Protein AF-A0A2G6E673-F1 (afdb_monomer_lite)

Sequence (89 aa):
MRRNDLLYNILLGVIALSLVVIATALIIRPDSIQAQSRADFSDLKLAYTRGGFLLMDSASGEIWMYSFGRQQPDFIGTLEKIGSPLTRR

Foldseek 3Di:
DDPVVVVVVVVVVVVVVVVVVVVVCCVVCVPCVVVVVPPPCVQWDWDDDPFFIWIARNVFQWIWTDGDPDPDIDTPAGDPDVPDDGDHD

pLDDT: mean 75.57, std 13.93, range [42.62, 91.25]

Structure (mmCIF, N/CA/C/O backbone):
data_AF-A0A2G6E673-F1
#
_entry.id   AF-A0A2G6E673-F1
#
loop_
_atom_site.group_PDB
_atom_site.id
_atom_site.type_symbol
_atom_site.label_atom_id
_atom_site.label_alt_id
_atom_site.label_comp_id
_atom_site.label_asym_id
_atom_site.label_entity_id
_atom_site.label_seq_id
_atom_site.pdbx_PDB_ins_code
_atom_site.Cartn_x
_atom_site.Cartn_y
_atom_site.Cartn_z
_atom_site.occupancy
_atom_site.B_iso_or_equiv
_atom_site.auth_seq_id
_atom_site.auth_comp_id
_atom_site.auth_asym_id
_atom_site.auth_atom_id
_atom_site.pdbx_PDB_model_num
ATOM 1 N N . MET A 1 1 ? 39.479 20.496 -42.035 1.00 54.34 1 MET A N 1
ATOM 2 C CA . MET A 1 1 ? 38.731 19.792 -40.968 1.00 54.34 1 MET A CA 1
ATOM 3 C C . MET A 1 1 ? 38.645 18.326 -41.342 1.00 54.34 1 MET A C 1
ATOM 5 O O . MET A 1 1 ? 38.263 18.029 -42.469 1.00 54.34 1 MET A O 1
ATOM 9 N N . ARG A 1 2 ? 39.129 17.421 -40.484 1.00 53.06 2 ARG A N 1
ATOM 10 C CA . ARG A 1 2 ? 39.216 15.993 -40.818 1.00 53.06 2 ARG A CA 1
ATOM 11 C C . ARG A 1 2 ? 37.813 15.396 -40.716 1.00 53.06 2 ARG A C 1
ATOM 13 O O . ARG A 1 2 ? 37.096 15.665 -39.764 1.00 53.06 2 ARG A O 1
ATOM 20 N N . ARG A 1 3 ? 37.422 14.588 -41.704 1.00 58.47 3 ARG A N 1
ATOM 21 C CA . ARG A 1 3 ? 36.081 13.981 -41.844 1.00 58.47 3 ARG A CA 1
ATOM 22 C C . ARG A 1 3 ? 35.589 13.258 -40.575 1.00 58.47 3 ARG A C 1
ATOM 24 O O . ARG A 1 3 ? 34.388 13.150 -40.361 1.00 58.47 3 ARG A O 1
ATOM 31 N N . ASN A 1 4 ? 36.518 12.819 -39.727 1.00 63.69 4 ASN A N 1
ATOM 32 C CA . ASN A 1 4 ? 36.242 12.163 -38.453 1.00 63.69 4 ASN A CA 1
ATOM 33 C C . ASN A 1 4 ? 35.578 13.100 -37.431 1.00 63.69 4 ASN A C 1
ATOM 35 O O . ASN A 1 4 ? 34.676 12.659 -36.731 1.00 63.69 4 ASN A O 1
ATOM 39 N N . ASP A 1 5 ? 35.937 14.386 -37.392 1.00 67.94 5 ASP A N 1
ATOM 40 C CA . ASP A 1 5 ? 35.388 15.343 -36.414 1.00 67.94 5 ASP A CA 1
ATOM 41 C C . ASP A 1 5 ? 33.885 15.579 -36.642 1.00 67.94 5 ASP A C 1
ATOM 43 O O . ASP A 1 5 ? 33.101 15.711 -35.705 1.00 67.94 5 ASP A O 1
ATOM 47 N N . LEU A 1 6 ? 33.464 15.555 -37.911 1.00 68.62 6 LEU A N 1
ATOM 48 C CA . LEU A 1 6 ? 32.061 15.655 -38.314 1.00 68.62 6 LEU A CA 1
ATOM 49 C C . LEU A 1 6 ? 31.251 14.434 -37.856 1.00 68.62 6 LEU A C 1
ATOM 51 O O . LEU A 1 6 ? 30.147 14.591 -37.344 1.00 68.62 6 LEU A O 1
ATOM 55 N N . LEU A 1 7 ? 31.817 13.229 -37.984 1.00 75.19 7 LEU A N 1
ATOM 56 C CA . LEU A 1 7 ? 31.179 11.994 -37.519 1.00 75.19 7 LEU A CA 1
ATOM 57 C C . LEU A 1 7 ? 31.066 11.949 -35.989 1.00 75.19 7 LEU A C 1
ATOM 59 O O . LEU A 1 7 ? 30.018 11.564 -35.474 1.00 75.19 7 LEU A O 1
ATOM 63 N N . TYR A 1 8 ? 32.097 12.395 -35.265 1.00 78.12 8 TYR A N 1
ATOM 64 C CA . TYR A 1 8 ? 32.055 12.490 -33.803 1.00 78.12 8 TYR A CA 1
ATOM 65 C C . TYR A 1 8 ? 30.984 13.468 -33.317 1.00 78.12 8 TYR A C 1
ATOM 67 O O . TYR A 1 8 ? 30.227 13.136 -32.407 1.00 78.12 8 TYR A O 1
ATOM 75 N N . ASN A 1 9 ? 30.855 14.630 -33.959 1.00 76.50 9 ASN A N 1
ATOM 76 C CA . ASN A 1 9 ? 29.825 15.609 -33.608 1.00 76.50 9 ASN A CA 1
ATOM 77 C C . ASN A 1 9 ? 28.405 15.100 -33.889 1.00 76.50 9 ASN A C 1
ATOM 79 O O . ASN A 1 9 ? 27.497 15.356 -33.100 1.00 76.50 9 ASN A O 1
ATOM 83 N N . ILE A 1 10 ? 28.208 14.341 -34.972 1.00 81.44 10 ILE A N 1
ATOM 84 C CA . ILE A 1 10 ? 26.917 13.706 -35.272 1.00 81.44 10 ILE A CA 1
ATOM 85 C C . ILE A 1 10 ? 26.579 12.654 -34.208 1.00 81.44 10 ILE A C 1
ATOM 87 O O . ILE A 1 10 ? 25.463 12.646 -33.695 1.00 81.44 10 ILE A O 1
ATOM 91 N N . LEU A 1 11 ? 27.539 11.806 -33.827 1.00 83.25 11 LEU A N 1
ATOM 92 C CA . LEU A 1 11 ? 27.345 10.798 -32.777 1.00 83.25 11 LEU A CA 1
ATOM 93 C C . LEU A 1 11 ? 27.009 11.435 -31.423 1.00 83.25 11 LEU A C 1
ATOM 95 O O . LEU A 1 11 ? 26.069 11.003 -30.757 1.00 83.25 11 LEU A O 1
ATOM 99 N N . LEU A 1 12 ? 27.724 12.497 -31.048 1.00 83.19 12 LEU A N 1
ATOM 100 C CA . LEU A 1 12 ? 27.430 13.285 -29.849 1.00 83.19 12 LEU A CA 1
ATOM 101 C C . LEU A 1 12 ? 26.022 13.890 -29.898 1.00 83.19 12 LEU A C 1
ATOM 103 O O . LEU A 1 12 ? 25.299 13.828 -28.905 1.00 83.19 12 LEU A O 1
ATOM 107 N N . GLY A 1 13 ? 25.601 14.403 -31.056 1.00 84.75 13 GLY A N 1
ATOM 108 C CA . GLY A 1 13 ? 24.249 14.922 -31.262 1.00 84.75 13 GLY A CA 1
ATOM 109 C C . GLY A 1 13 ? 23.164 13.857 -31.085 1.00 84.75 13 GLY A C 1
ATOM 110 O O . GLY A 1 13 ? 22.160 14.110 -30.423 1.00 84.75 13 GLY A O 1
ATOM 111 N N . VAL A 1 14 ? 23.375 12.646 -31.607 1.00 88.31 14 VAL A N 1
ATOM 112 C CA . VAL A 1 14 ? 22.425 11.527 -31.470 1.00 88.31 14 VAL A CA 1
ATOM 113 C C . VAL A 1 14 ? 22.306 11.065 -30.014 1.00 88.31 14 VAL A C 1
ATOM 115 O O . VAL A 1 14 ? 21.196 10.823 -29.534 1.00 88.31 14 VAL A O 1
ATOM 118 N N . ILE A 1 15 ? 23.421 10.986 -29.283 1.00 88.31 15 ILE A N 1
ATOM 119 C CA . ILE A 1 15 ? 23.420 10.635 -27.854 1.00 88.31 15 ILE A CA 1
ATOM 120 C C . ILE A 1 15 ? 22.697 11.713 -27.038 1.00 88.31 15 ILE A C 1
ATOM 122 O O . ILE A 1 15 ? 21.837 11.387 -26.220 1.00 88.31 15 ILE A O 1
ATOM 126 N N . ALA A 1 16 ? 22.987 12.991 -27.290 1.00 89.94 16 ALA A N 1
ATOM 127 C CA . ALA A 1 16 ? 22.323 14.103 -26.616 1.00 89.94 16 ALA A CA 1
ATOM 128 C C . ALA A 1 16 ? 20.809 14.108 -26.876 1.00 89.94 16 ALA A C 1
ATOM 130 O O . ALA A 1 16 ? 20.024 14.243 -25.938 1.00 89.94 16 ALA A O 1
ATOM 131 N N . LEU A 1 17 ? 20.388 13.881 -28.1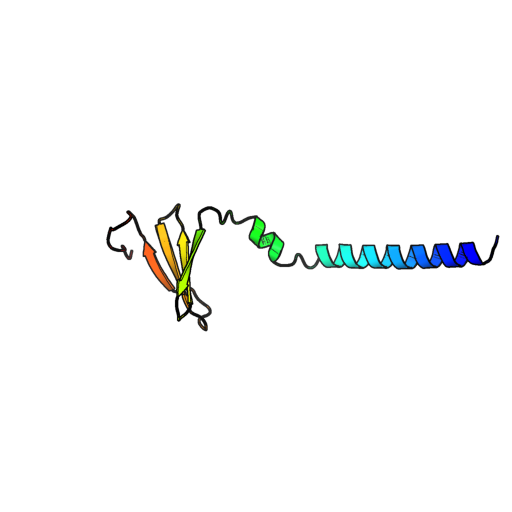24 1.00 89.31 17 LEU A N 1
ATOM 132 C CA . LEU A 1 17 ? 18.973 13.788 -28.482 1.00 89.31 17 LEU A CA 1
ATOM 133 C C . LEU A 1 17 ? 18.287 12.621 -27.757 1.00 89.31 17 LEU A C 1
ATOM 135 O O . LEU A 1 17 ? 17.186 12.776 -27.236 1.00 89.31 17 LEU A O 1
ATOM 139 N N . SER A 1 18 ? 18.962 11.475 -27.660 1.00 86.25 18 SER A N 1
ATOM 140 C CA . SER A 1 18 ? 18.450 10.296 -26.953 1.00 86.25 18 SER A CA 1
ATOM 141 C C . SER A 1 18 ? 18.264 10.565 -25.455 1.00 86.25 18 SER A C 1
ATOM 143 O O . SER A 1 18 ? 17.235 10.203 -24.887 1.00 86.25 18 SER A O 1
ATOM 145 N N . LEU A 1 19 ? 19.210 11.265 -24.819 1.00 86.94 19 LEU A N 1
ATOM 146 C CA . LEU A 1 19 ? 19.116 11.662 -23.409 1.00 86.94 19 LEU A CA 1
ATOM 147 C C . LEU A 1 19 ? 17.952 12.628 -23.150 1.00 86.94 19 LEU A C 1
ATOM 149 O O . LEU A 1 19 ? 17.241 12.471 -22.158 1.00 86.94 19 LEU A O 1
ATOM 153 N N . VAL A 1 20 ? 17.712 13.585 -24.052 1.00 86.06 20 VAL A N 1
ATOM 154 C CA . VAL A 1 20 ? 16.567 14.508 -23.956 1.00 86.06 20 VAL A CA 1
ATOM 155 C C . VAL A 1 20 ? 15.244 13.751 -24.054 1.00 86.06 20 VAL A C 1
ATOM 157 O O . VAL A 1 20 ? 14.329 14.018 -23.275 1.00 86.06 20 VAL A O 1
ATOM 160 N N . VAL A 1 21 ? 15.136 12.773 -24.957 1.00 84.94 21 VAL A N 1
ATOM 161 C CA . VAL A 1 21 ? 13.926 11.946 -25.095 1.00 84.94 21 VAL A CA 1
ATOM 162 C C . VAL A 1 21 ? 13.664 11.135 -23.823 1.00 84.94 21 VAL A C 1
ATOM 164 O O . VAL A 1 21 ? 12.536 11.132 -23.334 1.00 84.94 21 VAL A O 1
ATOM 167 N N . ILE A 1 22 ? 14.696 10.512 -23.243 1.00 81.38 22 ILE A N 1
ATOM 168 C CA . ILE A 1 22 ? 14.587 9.751 -21.986 1.00 81.38 22 ILE A CA 1
ATOM 169 C C . ILE A 1 22 ? 14.150 10.660 -20.830 1.00 81.38 22 ILE A C 1
ATOM 171 O O . ILE A 1 22 ? 13.221 10.323 -20.099 1.00 81.38 22 ILE A O 1
ATOM 175 N N . ALA A 1 23 ? 14.771 11.833 -20.685 1.00 78.38 23 ALA A N 1
ATOM 176 C CA . ALA A 1 23 ? 14.418 12.792 -19.639 1.00 78.38 23 ALA A CA 1
ATOM 177 C C . ALA A 1 23 ? 12.972 13.296 -19.783 1.00 78.38 23 ALA A C 1
ATOM 179 O O . ALA A 1 23 ? 12.233 13.372 -18.804 1.00 78.38 23 ALA A O 1
ATOM 180 N N . THR A 1 24 ? 12.540 13.583 -21.014 1.00 78.56 24 THR A N 1
ATOM 181 C CA . THR A 1 24 ? 11.172 14.045 -21.295 1.00 78.56 24 THR A CA 1
ATOM 182 C C . THR A 1 24 ? 10.143 12.942 -21.033 1.00 78.56 24 THR A C 1
ATOM 184 O O . THR A 1 24 ? 9.077 13.210 -20.478 1.00 78.56 24 THR A O 1
ATOM 187 N N . ALA A 1 25 ? 10.466 11.686 -21.361 1.00 69.50 25 ALA A N 1
ATOM 188 C CA . ALA A 1 25 ? 9.627 10.535 -21.040 1.00 69.50 25 ALA A CA 1
ATOM 189 C C . ALA A 1 25 ? 9.451 10.353 -19.522 1.00 69.50 25 ALA A C 1
ATOM 191 O O . ALA A 1 25 ? 8.337 10.081 -19.083 1.00 69.50 25 ALA A O 1
ATOM 192 N N . LEU A 1 26 ? 10.507 10.578 -18.732 1.00 63.94 26 LEU A N 1
ATOM 193 C CA . LEU A 1 26 ? 10.470 10.504 -17.266 1.00 63.94 26 LEU A CA 1
ATOM 194 C C . LEU A 1 26 ? 9.587 11.598 -16.634 1.00 63.94 26 LEU A C 1
ATOM 196 O O . LEU A 1 26 ? 8.947 11.367 -15.613 1.00 63.94 26 LEU A O 1
ATOM 200 N N . ILE A 1 27 ? 9.535 12.788 -17.244 1.00 66.94 27 ILE A N 1
ATOM 201 C CA . ILE A 1 27 ? 8.701 13.909 -16.776 1.00 66.94 27 ILE A CA 1
ATOM 202 C C . ILE A 1 27 ? 7.216 13.662 -17.079 1.00 66.94 27 ILE A C 1
ATOM 204 O O . ILE A 1 27 ? 6.358 13.972 -16.257 1.00 66.94 27 ILE A O 1
ATOM 208 N N . ILE A 1 28 ? 6.900 13.115 -18.258 1.00 67.62 28 ILE A N 1
ATOM 209 C CA . ILE A 1 28 ? 5.510 12.892 -18.699 1.00 67.62 28 ILE A CA 1
ATOM 210 C C . ILE A 1 28 ? 4.932 11.606 -18.095 1.00 67.62 28 ILE A C 1
ATOM 212 O O . ILE A 1 28 ? 3.730 11.515 -17.848 1.00 67.62 28 ILE A O 1
ATOM 216 N N . ARG A 1 29 ? 5.781 10.608 -17.847 1.00 55.47 29 ARG A N 1
ATOM 217 C CA . ARG A 1 29 ? 5.435 9.369 -17.156 1.00 55.47 29 ARG A CA 1
ATOM 218 C C . ARG A 1 29 ? 6.296 9.273 -15.903 1.00 55.47 29 ARG A C 1
ATOM 220 O O . ARG A 1 29 ? 7.291 8.549 -15.924 1.00 55.47 29 ARG A O 1
ATOM 227 N N . PRO A 1 30 ? 5.948 9.983 -14.815 1.00 53.47 30 PRO A N 1
ATOM 228 C CA . PRO A 1 30 ? 6.465 9.592 -13.522 1.00 53.47 30 PRO A CA 1
ATOM 229 C C . PRO A 1 30 ? 5.950 8.172 -13.297 1.00 53.47 30 PRO A C 1
ATOM 231 O O . PRO A 1 30 ? 4.772 7.967 -12.996 1.00 53.47 30 PRO A O 1
ATOM 234 N N . ASP A 1 31 ? 6.804 7.177 -13.541 1.00 50.50 31 ASP A N 1
ATOM 235 C CA . ASP A 1 31 ? 6.524 5.812 -13.136 1.00 50.50 31 ASP A CA 1
ATOM 236 C C . ASP A 1 31 ? 6.059 5.884 -11.682 1.00 50.50 31 ASP A C 1
ATOM 238 O O . ASP A 1 31 ? 6.684 6.537 -10.840 1.00 50.50 31 ASP 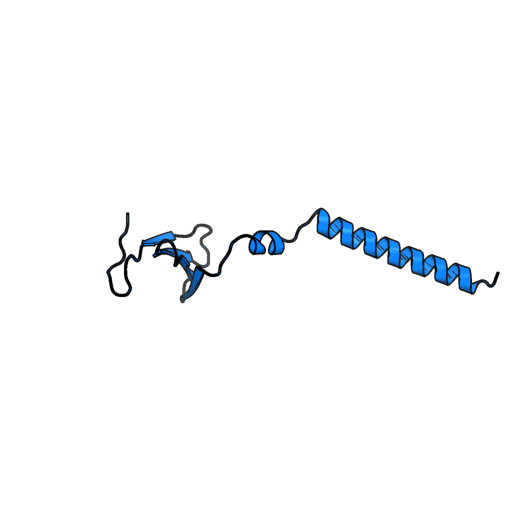A O 1
ATOM 242 N N . SER A 1 32 ? 4.918 5.250 -11.416 1.00 50.94 32 SER A N 1
ATOM 243 C CA . SER A 1 32 ? 4.192 5.212 -10.134 1.00 50.94 32 SER A CA 1
ATOM 244 C C . SER A 1 32 ? 5.042 4.926 -8.878 1.00 50.94 32 SER A C 1
ATOM 246 O O . SER A 1 32 ? 4.563 5.074 -7.758 1.00 50.94 32 SER A O 1
ATOM 248 N N . ILE A 1 33 ? 6.321 4.600 -9.054 1.00 49.06 33 ILE A N 1
ATOM 249 C CA . ILE A 1 33 ? 7.359 4.469 -8.035 1.00 49.06 33 ILE A CA 1
ATOM 250 C C . ILE A 1 33 ? 7.580 5.789 -7.263 1.00 49.06 33 ILE A C 1
ATOM 252 O O . ILE A 1 33 ? 7.766 5.750 -6.050 1.00 49.06 33 ILE A O 1
ATOM 256 N N . GLN A 1 34 ? 7.492 6.970 -7.897 1.00 43.59 34 GLN A N 1
ATOM 257 C CA . GLN A 1 34 ? 7.668 8.253 -7.178 1.00 43.59 34 GLN A CA 1
ATOM 258 C C . GLN A 1 34 ? 6.424 8.723 -6.405 1.00 43.59 34 GLN A C 1
ATOM 260 O O . GLN A 1 34 ? 6.539 9.534 -5.487 1.00 43.59 34 GLN A O 1
ATOM 265 N N . ALA A 1 35 ? 5.235 8.199 -6.718 1.00 44.09 35 ALA A N 1
ATOM 266 C CA . ALA A 1 35 ? 4.049 8.430 -5.889 1.00 44.09 35 ALA A CA 1
ATOM 267 C C . ALA A 1 35 ? 4.068 7.566 -4.613 1.00 44.09 35 ALA A C 1
ATOM 269 O O . ALA A 1 35 ? 3.466 7.940 -3.609 1.00 44.09 35 ALA A O 1
ATOM 270 N N . GLN A 1 36 ? 4.803 6.448 -4.623 1.00 46.34 36 GLN A N 1
ATOM 271 C CA . GLN A 1 36 ? 5.006 5.597 -3.449 1.00 46.34 36 GLN A CA 1
ATOM 272 C C . GLN A 1 36 ? 5.991 6.189 -2.433 1.00 46.34 36 GLN A C 1
ATOM 274 O O . GLN A 1 36 ? 5.844 5.942 -1.245 1.00 46.34 36 GLN A O 1
ATOM 279 N N . SER A 1 37 ? 6.952 7.025 -2.833 1.00 43.44 37 SER A N 1
ATOM 280 C CA . SER A 1 37 ? 7.948 7.564 -1.891 1.00 43.44 37 SER A CA 1
ATOM 281 C C . SER A 1 37 ? 7.445 8.714 -1.007 1.00 43.44 37 SER A C 1
ATOM 283 O O . SER A 1 37 ? 8.219 9.251 -0.218 1.00 43.44 37 SER A O 1
ATOM 285 N N . ARG A 1 38 ? 6.176 9.128 -1.141 1.00 42.62 38 ARG A N 1
ATOM 286 C CA . ARG A 1 38 ? 5.561 10.171 -0.297 1.00 42.62 38 ARG A CA 1
ATOM 287 C C . ARG A 1 38 ? 4.551 9.630 0.717 1.00 42.62 38 ARG A C 1
ATOM 289 O O . ARG A 1 38 ? 4.079 10.397 1.550 1.00 42.62 38 ARG A O 1
ATOM 296 N N . ALA A 1 39 ? 4.233 8.339 0.657 1.00 48.06 39 ALA A N 1
ATOM 297 C CA . ALA A 1 39 ? 3.573 7.652 1.754 1.00 48.06 39 ALA A CA 1
ATOM 298 C C . ALA A 1 39 ? 4.680 7.071 2.636 1.00 48.06 39 ALA A C 1
ATOM 300 O O . ALA A 1 39 ? 5.450 6.215 2.210 1.00 48.06 39 ALA A O 1
ATOM 301 N N . ASP A 1 40 ? 4.822 7.615 3.837 1.00 48.75 40 ASP A N 1
ATOM 302 C CA . ASP A 1 40 ? 5.73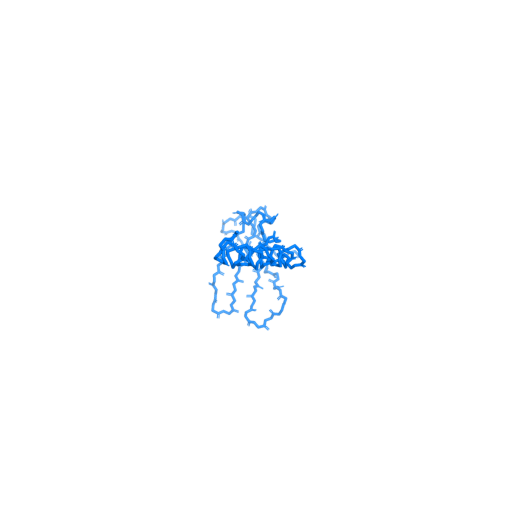6 7.104 4.848 1.00 48.75 40 ASP A CA 1
ATOM 303 C C . ASP A 1 40 ? 5.218 5.728 5.302 1.00 48.75 40 ASP A C 1
ATOM 305 O O . ASP A 1 40 ? 4.364 5.614 6.174 1.00 48.75 40 ASP A O 1
ATOM 309 N N . PHE A 1 41 ? 5.654 4.663 4.622 1.00 57.19 41 PHE A N 1
ATOM 310 C CA . PHE A 1 41 ? 5.270 3.279 4.926 1.00 57.19 41 PHE A CA 1
ATOM 311 C C . PHE A 1 41 ? 5.986 2.729 6.171 1.00 57.19 41 PHE A C 1
ATOM 313 O O . PHE A 1 41 ? 5.893 1.533 6.439 1.00 57.19 41 PHE A O 1
ATOM 320 N N . SER A 1 42 ? 6.726 3.553 6.921 1.00 61.53 42 SER A N 1
ATOM 321 C CA . SER A 1 42 ? 7.453 3.106 8.116 1.00 61.53 42 SER A CA 1
ATOM 322 C C . SER A 1 42 ? 6.521 2.535 9.190 1.00 61.53 42 SER A C 1
ATOM 324 O O . SER A 1 42 ? 6.881 1.558 9.851 1.00 61.53 42 SER A O 1
ATOM 326 N N . ASP A 1 43 ? 5.300 3.066 9.273 1.00 68.25 43 ASP A N 1
ATOM 327 C CA . ASP A 1 43 ? 4.239 2.591 10.161 1.00 68.25 43 ASP A CA 1
ATOM 328 C C . ASP A 1 43 ? 3.345 1.505 9.534 1.00 68.25 43 ASP A C 1
ATOM 330 O O . ASP A 1 43 ? 2.374 1.052 10.135 1.00 68.25 43 ASP A O 1
ATOM 334 N N . LEU A 1 44 ? 3.654 1.029 8.326 1.00 73.19 44 LEU A N 1
ATOM 335 C CA . LEU A 1 44 ? 2.858 0.002 7.658 1.00 73.19 44 LEU A CA 1
ATOM 336 C C . LEU A 1 44 ? 3.537 -1.364 7.766 1.00 73.19 44 LEU A C 1
ATOM 338 O O . LEU A 1 44 ? 4.588 -1.629 7.182 1.00 73.19 44 LEU A O 1
ATOM 342 N N . LYS A 1 45 ? 2.906 -2.276 8.507 1.00 79.88 45 LYS A N 1
ATOM 343 C CA . LYS A 1 45 ? 3.341 -3.671 8.626 1.00 79.88 45 LYS A CA 1
ATOM 344 C C . LYS A 1 45 ? 2.570 -4.552 7.657 1.00 79.88 45 LYS A C 1
ATOM 346 O O . LYS A 1 45 ? 1.342 -4.564 7.643 1.00 79.88 45 LYS A O 1
ATOM 351 N N . LEU A 1 46 ? 3.309 -5.330 6.873 1.00 81.56 46 LEU A N 1
ATOM 352 C CA . LEU A 1 46 ? 2.768 -6.270 5.894 1.00 81.56 46 LEU A CA 1
ATOM 353 C C . LEU A 1 46 ? 2.928 -7.711 6.387 1.00 81.56 46 LEU A C 1
ATOM 355 O O . LEU A 1 46 ? 4.018 -8.115 6.792 1.00 81.56 46 LEU A O 1
ATOM 359 N N . ALA A 1 47 ? 1.858 -8.502 6.308 1.00 82.69 47 ALA A N 1
ATOM 360 C CA . ALA A 1 47 ? 1.885 -9.935 6.595 1.00 82.69 47 ALA A CA 1
ATOM 361 C C . ALA A 1 47 ? 1.235 -10.733 5.459 1.00 82.69 47 ALA A C 1
ATOM 363 O O . ALA A 1 47 ? 0.117 -10.446 5.041 1.00 82.69 47 ALA A O 1
ATOM 364 N N . TYR A 1 48 ? 1.920 -11.760 4.957 1.00 81.50 48 TYR A N 1
ATOM 365 C CA . TYR A 1 48 ? 1.425 -12.581 3.850 1.00 81.50 48 TYR A CA 1
ATOM 366 C C . TYR A 1 48 ? 0.586 -13.759 4.351 1.00 81.50 48 TYR A C 1
ATOM 368 O O . TYR A 1 48 ? 0.933 -14.423 5.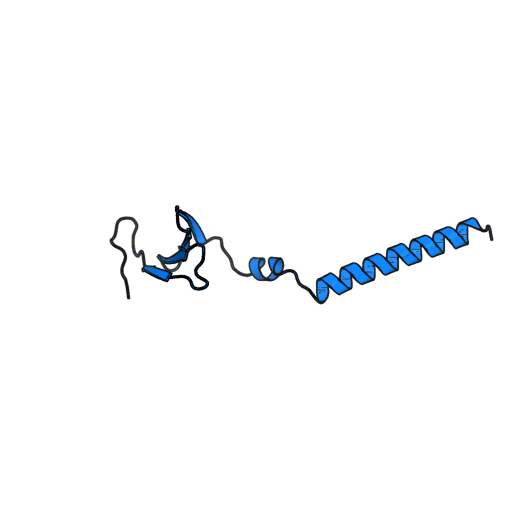327 1.00 81.50 48 TYR A O 1
ATOM 376 N N . THR A 1 49 ? -0.506 -14.049 3.648 1.00 80.31 49 THR A N 1
ATOM 377 C CA . THR A 1 49 ? -1.412 -15.171 3.922 1.00 80.31 49 THR A CA 1
ATOM 378 C C . THR A 1 49 ? -1.636 -15.983 2.643 1.00 80.31 49 THR A C 1
ATOM 380 O O . THR A 1 49 ? -1.335 -15.526 1.542 1.00 80.31 49 THR A O 1
ATOM 383 N N . ARG A 1 50 ? -2.195 -17.196 2.747 1.00 79.00 50 ARG A N 1
ATOM 384 C CA . ARG A 1 50 ? -2.456 -18.047 1.566 1.00 79.00 50 ARG A CA 1
ATOM 385 C C . ARG A 1 50 ? -3.412 -17.426 0.535 1.00 79.00 50 ARG A C 1
ATOM 387 O O . ARG A 1 50 ? -3.392 -17.856 -0.611 1.00 79.00 50 ARG A O 1
ATOM 394 N N . GLY A 1 51 ? -4.245 -16.462 0.930 1.00 81.69 51 GLY A N 1
ATOM 395 C CA . GLY A 1 51 ? -5.267 -15.855 0.070 1.00 81.69 51 GLY A CA 1
ATOM 396 C C . GLY A 1 51 ? -5.040 -14.379 -0.247 1.00 81.69 51 GLY A C 1
ATOM 397 O O . GLY A 1 51 ? -5.884 -13.782 -0.906 1.00 81.69 51 GLY A O 1
ATOM 398 N N . GLY A 1 52 ? -3.944 -13.778 0.219 1.00 87.44 52 GLY A N 1
ATOM 399 C CA . GLY A 1 52 ? -3.730 -12.337 0.125 1.00 87.44 52 GLY A CA 1
ATOM 400 C C . GLY A 1 52 ? -2.625 -11.839 1.046 1.00 87.44 52 GLY A C 1
ATOM 401 O O . GLY A 1 52 ? -1.859 -12.624 1.606 1.00 87.44 52 GLY A O 1
ATOM 402 N N . PHE A 1 53 ? -2.587 -10.536 1.282 1.00 87.81 53 PHE A N 1
ATOM 403 C CA . PHE A 1 53 ? -1.742 -9.928 2.306 1.00 87.81 53 PHE A CA 1
ATOM 404 C C . PHE A 1 53 ? -2.564 -9.028 3.227 1.00 87.81 53 PHE A C 1
ATOM 406 O O . PHE A 1 53 ? -3.583 -8.460 2.839 1.00 87.81 53 PHE A O 1
ATOM 413 N N . LEU A 1 54 ? -2.118 -8.934 4.469 1.00 88.62 54 LEU A N 1
ATOM 414 C CA . LEU A 1 54 ? -2.638 -8.034 5.479 1.00 88.62 54 LEU A CA 1
ATOM 415 C C . LEU A 1 54 ? -1.741 -6.806 5.535 1.00 88.62 54 LEU A C 1
ATOM 417 O O . LEU A 1 54 ? -0.515 -6.934 5.537 1.00 88.62 54 LEU A O 1
ATOM 421 N N . LEU A 1 55 ? -2.366 -5.641 5.598 1.00 88.31 55 LEU A N 1
ATOM 422 C CA . LEU A 1 55 ? -1.724 -4.365 5.851 1.00 88.31 55 LEU A CA 1
ATOM 423 C C . LEU A 1 55 ? -2.215 -3.875 7.212 1.00 88.31 55 LEU A C 1
ATOM 425 O O . LEU A 1 55 ? -3.420 -3.735 7.411 1.00 88.31 55 LEU A O 1
ATOM 429 N N . MET A 1 56 ? -1.293 -3.644 8.137 1.00 86.69 56 MET A N 1
ATOM 430 C CA . MET A 1 56 ? -1.575 -3.033 9.429 1.00 86.69 56 MET A CA 1
ATOM 431 C C . MET A 1 56 ? -0.912 -1.665 9.490 1.00 86.69 56 MET A C 1
ATOM 433 O O . MET A 1 56 ? 0.298 -1.569 9.299 1.00 86.69 56 MET A O 1
ATOM 437 N N . ASP A 1 57 ? -1.689 -0.641 9.806 1.00 87.19 57 ASP A N 1
ATOM 438 C CA . ASP A 1 57 ? -1.182 0.678 10.170 1.00 87.19 57 ASP A CA 1
ATOM 439 C C . ASP A 1 57 ? -0.884 0.705 11.674 1.00 87.19 57 ASP A C 1
ATOM 441 O O . ASP A 1 57 ? -1.770 0.478 12.498 1.00 87.19 57 ASP A O 1
ATOM 445 N N . SER A 1 58 ? 0.376 0.918 12.057 1.00 79.69 58 SER A N 1
ATOM 446 C CA . SER A 1 58 ? 0.789 0.978 13.459 1.00 79.69 58 SER A CA 1
ATOM 447 C C . SER A 1 58 ? 0.444 2.287 14.154 1.00 79.69 58 SER A C 1
ATOM 449 O O . SER A 1 58 ? 0.421 2.292 15.384 1.00 79.69 58 SER A O 1
ATOM 451 N N . ALA A 1 59 ? 0.144 3.360 13.420 1.00 81.50 59 ALA A N 1
ATOM 452 C CA . ALA A 1 59 ? -0.295 4.619 14.012 1.00 81.50 59 ALA A CA 1
ATOM 453 C C . ALA A 1 59 ? -1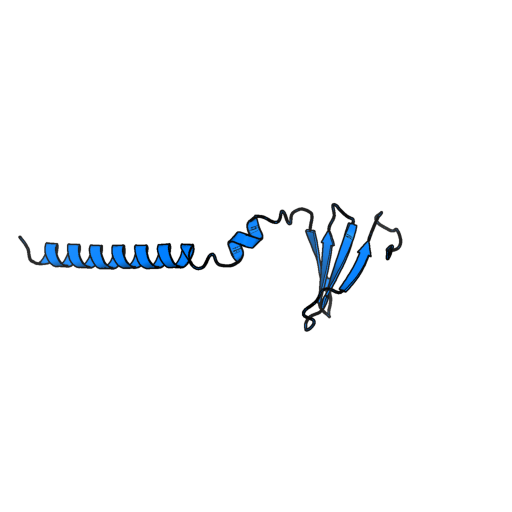.772 4.554 14.428 1.00 81.50 59 ALA A C 1
ATOM 455 O O . ALA A 1 59 ? -2.124 4.958 15.537 1.00 81.50 59 ALA A O 1
ATOM 456 N N . SER A 1 60 ? -2.635 4.018 13.559 1.00 82.69 60 SER A N 1
ATOM 457 C CA . SER A 1 60 ? -4.081 3.899 13.809 1.00 82.69 60 SER A CA 1
ATOM 458 C C . SER A 1 60 ? -4.508 2.547 14.394 1.00 82.69 60 SER A C 1
ATOM 460 O O . SER A 1 60 ? -5.588 2.432 14.972 1.00 82.69 60 SER A O 1
ATOM 462 N N . GLY A 1 61 ? -3.676 1.513 14.256 1.00 83.56 61 GLY A N 1
ATOM 463 C CA . GLY A 1 61 ? -4.010 0.131 14.599 1.00 83.56 61 GLY A CA 1
ATOM 464 C C . GLY A 1 61 ? -4.926 -0.550 13.579 1.00 83.56 61 GLY A C 1
ATOM 465 O O . GLY A 1 61 ? -5.349 -1.682 13.813 1.00 83.56 61 GLY A O 1
ATOM 466 N N . GLU A 1 62 ? -5.280 0.105 12.474 1.00 88.94 62 GLU A N 1
ATOM 467 C CA . GLU A 1 62 ? -6.192 -0.446 11.473 1.00 88.94 62 GLU A CA 1
ATOM 468 C C . GLU A 1 62 ? -5.569 -1.605 10.696 1.00 88.94 62 GLU A C 1
ATOM 470 O O . GLU A 1 62 ? -4.398 -1.572 10.318 1.00 88.94 62 GLU A O 1
ATOM 475 N N . ILE A 1 63 ? -6.375 -2.633 10.430 1.00 87.69 63 ILE A N 1
ATOM 476 C CA . ILE A 1 63 ? -5.968 -3.830 9.702 1.00 87.69 63 ILE A CA 1
ATOM 477 C C . ILE A 1 63 ? -6.879 -4.030 8.496 1.00 87.69 63 ILE A C 1
ATOM 479 O O . ILE A 1 63 ? -8.100 -4.189 8.605 1.00 87.69 63 ILE A O 1
ATOM 483 N N . TRP A 1 64 ? -6.238 -4.109 7.339 1.00 91.25 64 TRP A N 1
ATOM 484 C CA . TRP A 1 64 ? -6.852 -4.272 6.032 1.00 91.25 64 TRP A CA 1
ATOM 485 C C . TRP A 1 64 ? -6.367 -5.566 5.383 1.00 91.25 64 TRP A C 1
ATOM 487 O O . TRP A 1 64 ? -5.205 -5.947 5.524 1.00 91.25 64 TRP A O 1
ATOM 497 N N . MET A 1 65 ? -7.243 -6.242 4.643 1.00 89.69 65 MET A N 1
ATOM 498 C CA . MET A 1 65 ? -6.922 -7.464 3.909 1.00 89.69 65 MET A CA 1
ATOM 499 C C . MET A 1 65 ? -7.063 -7.264 2.410 1.00 89.69 65 MET A C 1
ATOM 501 O O . MET A 1 65 ? -8.138 -6.969 1.897 1.00 89.69 65 MET A O 1
ATOM 505 N N . TYR A 1 66 ? -5.982 -7.530 1.696 1.00 89.75 66 TYR A N 1
ATOM 506 C CA . TYR A 1 66 ? -5.927 -7.505 0.246 1.00 89.75 66 TYR A CA 1
ATOM 507 C C . TYR A 1 66 ? -5.915 -8.938 -0.264 1.00 89.75 66 TYR A C 1
ATOM 509 O O . TYR A 1 66 ? -4.878 -9.600 -0.268 1.00 89.75 66 TYR A O 1
ATOM 517 N N . SER A 1 67 ? -7.083 -9.434 -0.669 1.00 88.69 67 SER A N 1
ATOM 518 C CA . SER A 1 67 ? -7.208 -10.786 -1.216 1.00 88.69 67 SER A CA 1
ATOM 519 C C . SER A 1 67 ? -6.704 -10.844 -2.657 1.00 88.69 67 SER A C 1
ATOM 521 O O . SER A 1 67 ? -7.043 -9.988 -3.477 1.00 88.69 67 SER A O 1
ATOM 523 N N . PHE A 1 68 ? -5.953 -11.886 -3.006 1.00 82.25 68 PHE A N 1
ATOM 524 C CA . PHE A 1 68 ? -5.529 -12.121 -4.382 1.00 82.25 68 PHE A CA 1
ATOM 525 C C . PHE A 1 68 ? -6.763 -12.393 -5.257 1.00 82.25 68 PHE A C 1
ATOM 527 O O . PHE A 1 68 ? -7.448 -13.399 -5.091 1.00 82.25 68 PHE A O 1
ATOM 534 N N . GLY A 1 69 ? -7.071 -11.462 -6.164 1.00 80.12 69 GLY A N 1
ATOM 535 C CA . GLY A 1 69 ? -8.223 -11.542 -7.071 1.00 80.12 69 GLY A CA 1
ATOM 536 C C . GLY A 1 69 ? -9.404 -10.629 -6.723 1.00 80.12 69 GLY A C 1
ATOM 537 O O . GLY A 1 69 ? -10.331 -10.530 -7.524 1.00 80.12 69 GLY A O 1
ATOM 538 N N . ARG A 1 70 ? -9.378 -9.914 -5.589 1.00 78.88 70 ARG A N 1
ATOM 539 C CA . ARG A 1 70 ? -10.322 -8.818 -5.310 1.00 78.88 70 ARG A CA 1
ATOM 540 C C . ARG A 1 70 ? -9.639 -7.477 -5.550 1.00 78.88 70 ARG A C 1
ATOM 542 O O . ARG A 1 70 ? -8.493 -7.287 -5.166 1.00 78.88 70 ARG A O 1
ATOM 549 N N . GLN A 1 71 ? -10.349 -6.548 -6.190 1.00 77.44 71 GLN A N 1
ATOM 550 C CA . GLN A 1 71 ? -9.821 -5.202 -6.444 1.00 77.44 71 GLN A CA 1
ATOM 551 C C . GLN A 1 71 ? -9.905 -4.279 -5.220 1.00 77.44 71 GLN A C 1
ATOM 553 O O . GLN A 1 71 ? -9.216 -3.266 -5.191 1.00 77.44 71 G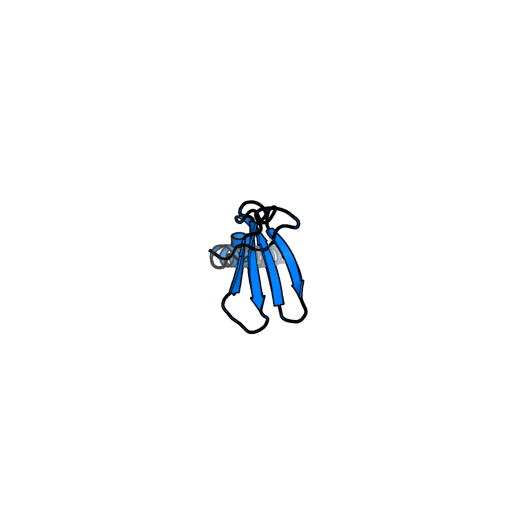LN A O 1
ATOM 558 N N . GLN A 1 72 ? -10.735 -4.608 -4.226 1.00 85.00 72 GLN A N 1
ATOM 559 C CA . GLN A 1 72 ? -10.952 -3.765 -3.050 1.00 85.00 72 GLN A CA 1
ATOM 560 C C . GLN A 1 72 ? -10.431 -4.454 -1.782 1.00 85.00 72 GLN A C 1
ATOM 562 O O . GLN A 1 72 ? -10.650 -5.661 -1.630 1.00 85.00 72 GLN A O 1
ATOM 567 N N . PRO A 1 73 ? -9.739 -3.717 -0.893 1.00 86.88 73 PRO A N 1
ATOM 568 C CA . PRO A 1 73 ? -9.344 -4.236 0.405 1.00 86.88 73 PRO A CA 1
ATOM 569 C C . PRO A 1 73 ? -10.555 -4.413 1.318 1.00 86.88 73 PRO A C 1
ATOM 571 O O . PRO A 1 73 ? -11.430 -3.552 1.390 1.00 86.88 73 PRO A O 1
ATOM 574 N N . ASP A 1 74 ? -10.567 -5.516 2.056 1.00 88.62 74 ASP A N 1
ATOM 575 C CA . ASP A 1 74 ? -11.561 -5.794 3.083 1.00 88.62 74 ASP A CA 1
ATOM 576 C C . ASP A 1 74 ? -11.045 -5.275 4.435 1.00 88.62 74 ASP A C 1
ATOM 578 O O . ASP A 1 74 ? -9.994 -5.706 4.917 1.00 88.62 74 ASP A O 1
ATOM 582 N N . PHE A 1 75 ? -11.783 -4.361 5.073 1.00 87.94 75 PHE A N 1
ATOM 583 C CA . PHE A 1 75 ? -11.472 -3.915 6.434 1.00 87.94 75 PHE A CA 1
ATOM 584 C C . PHE A 1 75 ? -11.742 -5.043 7.438 1.00 87.94 75 PHE A C 1
ATOM 586 O O . PHE A 1 75 ? -12.874 -5.541 7.568 1.00 87.94 75 PHE A O 1
ATOM 593 N N . ILE A 1 76 ? -10.699 -5.461 8.158 1.00 88.25 76 ILE A N 1
ATOM 594 C CA . ILE A 1 76 ? -10.823 -6.491 9.191 1.00 88.25 76 ILE A CA 1
ATOM 595 C C . ILE A 1 76 ? -11.266 -5.853 10.507 1.00 88.25 76 ILE A C 1
ATOM 597 O O . ILE A 1 76 ? -12.226 -6.330 11.116 1.00 88.25 76 ILE A O 1
ATOM 601 N N . GLY A 1 77 ? -10.592 -4.784 10.928 1.00 88.19 77 GLY A N 1
ATOM 602 C CA . GLY A 1 77 ? -10.839 -4.114 12.201 1.00 88.19 77 GLY A CA 1
ATOM 603 C C . GLY A 1 77 ? -9.624 -3.333 12.690 1.00 88.19 77 GLY A C 1
ATOM 604 O O . GLY A 1 77 ? -8.604 -3.260 12.008 1.00 88.19 77 GLY A O 1
ATOM 605 N N . THR A 1 78 ? -9.727 -2.790 13.896 1.00 89.19 78 THR A N 1
ATOM 606 C CA . THR A 1 78 ? -8.675 -2.007 14.550 1.00 89.19 78 THR A CA 1
ATOM 607 C C . THR A 1 78 ? -8.125 -2.769 15.755 1.00 89.19 78 THR A C 1
ATOM 609 O O . THR A 1 78 ? -8.882 -3.332 16.553 1.00 89.19 78 THR A O 1
ATOM 612 N N . LEU A 1 79 ? -6.801 -2.798 15.893 1.00 83.56 79 LEU A N 1
ATOM 613 C CA . LEU A 1 79 ? -6.076 -3.372 17.019 1.00 83.56 79 LEU A CA 1
ATOM 614 C C . LEU A 1 79 ? -5.613 -2.253 17.959 1.00 83.56 79 LEU A C 1
ATOM 616 O O . LEU A 1 79 ? -4.598 -1.608 17.719 1.00 83.56 79 LEU A O 1
ATOM 620 N N . GLU A 1 80 ? -6.340 -2.054 19.057 1.00 82.50 80 GLU A N 1
ATOM 621 C CA . GLU A 1 80 ? -6.002 -1.035 20.062 1.00 82.50 80 GLU A CA 1
ATOM 622 C C . GLU A 1 80 ? -4.809 -1.451 20.944 1.00 82.50 80 GLU A C 1
ATOM 624 O O . GLU A 1 80 ? -4.037 -0.609 21.403 1.00 82.50 80 GLU A O 1
ATOM 629 N N . LYS A 1 81 ? -4.637 -2.758 21.198 1.00 78.38 81 LYS A N 1
ATOM 630 C CA . LYS A 1 81 ? -3.543 -3.296 22.015 1.00 78.38 81 LYS A CA 1
ATOM 631 C C . LYS A 1 81 ? -3.124 -4.686 21.543 1.00 78.38 81 LYS A C 1
ATOM 633 O O . LYS A 1 81 ? -3.946 -5.518 21.175 1.00 78.38 81 LYS A O 1
ATOM 638 N N . ILE A 1 82 ? -1.828 -4.992 21.612 1.00 76.00 82 ILE A N 1
ATOM 639 C CA . ILE A 1 82 ? -1.346 -6.350 21.323 1.00 76.00 82 ILE A CA 1
ATOM 640 C C . ILE A 1 82 ? -2.002 -7.340 22.298 1.00 76.00 82 ILE A C 1
ATOM 642 O O . ILE A 1 82 ? -1.933 -7.167 23.515 1.00 76.00 82 ILE A O 1
ATOM 646 N N . GLY A 1 83 ? -2.637 -8.375 21.745 1.00 73.88 83 GLY A N 1
ATOM 647 C CA . GLY A 1 83 ? -3.354 -9.400 22.503 1.00 73.88 83 GLY A CA 1
ATOM 648 C C . GLY A 1 83 ? -4.805 -9.052 22.855 1.00 73.88 83 GLY A C 1
ATOM 649 O O . GLY A 1 83 ? -5.490 -9.906 23.413 1.00 73.88 83 GLY A O 1
ATOM 650 N N . SER A 1 84 ? -5.299 -7.850 22.531 1.00 81.00 84 SER A N 1
ATOM 651 C CA . SER A 1 84 ? -6.733 -7.553 22.617 1.00 81.00 84 SER A CA 1
ATOM 652 C C . SER A 1 84 ? -7.477 -8.098 21.392 1.00 81.00 84 SER A C 1
ATOM 654 O O . SER A 1 84 ? -6.883 -8.215 20.316 1.00 81.00 84 SER A O 1
ATOM 656 N N . PRO A 1 85 ? -8.775 -8.430 21.517 1.00 82.06 85 PRO A N 1
ATOM 657 C CA . PRO A 1 85 ? -9.598 -8.734 20.354 1.00 82.06 85 PRO A CA 1
ATOM 658 C C . PRO A 1 85 ? -9.645 -7.540 19.394 1.00 82.06 85 PRO A C 1
ATOM 660 O O . PRO A 1 85 ? -9.471 -6.389 19.800 1.00 82.06 85 PRO A O 1
ATOM 663 N N . LEU A 1 86 ? -9.881 -7.838 18.118 1.00 84.12 86 LEU A N 1
ATOM 664 C CA . LEU A 1 86 ? -10.060 -6.824 17.087 1.00 84.12 86 LEU A CA 1
ATOM 665 C C . LEU A 1 86 ? -11.411 -6.140 17.267 1.00 84.12 86 LEU A C 1
ATOM 667 O O . LEU A 1 86 ? -12.441 -6.810 17.379 1.00 84.12 86 LEU A O 1
ATOM 671 N N . THR A 1 87 ? -11.405 -4.813 17.248 1.00 85.25 87 THR A N 1
ATOM 672 C CA . THR A 1 87 ? -12.629 -4.018 17.313 1.00 85.25 87 THR A CA 1
ATOM 673 C C . THR A 1 87 ? -13.060 -3.674 15.894 1.00 85.25 87 THR A C 1
ATOM 675 O O . THR A 1 87 ? -12.282 -3.124 15.117 1.00 85.25 87 THR A O 1
ATOM 678 N N . ARG A 1 88 ? -14.305 -3.996 15.540 1.00 78.12 88 ARG A N 1
ATOM 679 C CA . ARG A 1 88 ? -14.905 -3.627 14.253 1.00 78.12 88 ARG A CA 1
ATOM 680 C C . ARG A 1 88 ? -15.873 -2.477 14.518 1.00 78.12 88 ARG A C 1
ATOM 682 O O . ARG A 1 88 ? -16.901 -2.707 15.151 1.00 78.12 88 ARG A O 1
ATOM 689 N N . ARG A 1 89 ? -15.494 -1.253 14.149 1.00 60.31 89 ARG A N 1
ATOM 690 C CA . ARG A 1 89 ? -16.382 -0.082 14.205 1.00 60.31 89 ARG A CA 1
ATOM 691 C C . ARG A 1 89 ? -17.017 0.169 12.849 1.00 60.31 89 ARG A C 1
ATOM 693 O O . ARG A 1 89 ? -16.345 -0.137 11.840 1.00 60.31 89 ARG A O 1
#

Organism: NCBI:txid2044937

Secondary structure (DSSP, 8-state):
--HHHHHHHHHHHHHHHHHHHHHHHHHH---THHHHTTS-GGGEEEEEETTEEEEEETTT-EEEEEETT-SSPEEEEE-SSTTSPPB--

Radius of gyration: 25.16 Å; chains: 1; bounding box: 56×38×64 Å